Protein AF-A2HCN8-F1 (afdb_monomer_lite)

Organism: Trichomonas vaginalis (strain ATCC PRA-98 / G3) (NCBI:txid412133)

Secondary structure (DSSP, 8-state):
-PPPHHHHHHHHHHHHTT---SSEEEEE-TTS-EEEEE-SS----------------------PPP--------------S----HHHHHHHHHHHHHHHHTT--PPP-PPPP--HHHHHHHHHHHHHSPP-----------

Sequence (142 aa):
MSLSKSERESIILNDARGIQHPFYYVSQSKDGKIYVRKRKVPLANAESDSIKVHGTEGEAHIKPSVQTEPPIEPEEKKPDVLSITNQELIAKFVNFIEKQTESKNPDPPVKEVETKENVQFIENVKKQLPPRMPRRRVRIMK

Radius of gyration: 34.66 Å; chains: 1; bounding box: 72×78×77 Å

pLDDT: mean 73.88, std 19.6, range [34.47, 97.31]

Structure (mmCIF, N/CA/C/O backbone):
data_AF-A2HCN8-F1
#
_entry.id   AF-A2HCN8-F1
#
loop_
_atom_site.group_PDB
_atom_site.id
_atom_site.type_symbol
_atom_site.label_atom_id
_atom_site.label_alt_id
_atom_site.label_comp_id
_atom_site.label_asym_id
_atom_site.label_entity_id
_atom_site.label_seq_id
_atom_site.pdbx_PDB_ins_code
_atom_site.Cartn_x
_atom_site.Cartn_y
_atom_site.Cartn_z
_atom_site.occupancy
_atom_site.B_iso_or_equiv
_atom_site.auth_seq_id
_atom_site.auth_comp_id
_atom_site.auth_asym_id
_atom_site.auth_atom_id
_atom_site.pdbx_PDB_model_num
ATOM 1 N N . MET A 1 1 ? 3.393 -21.134 -12.194 1.00 67.56 1 MET A N 1
ATOM 2 C CA . MET A 1 1 ? 4.232 -20.788 -11.028 1.00 67.56 1 MET A CA 1
ATOM 3 C C . MET A 1 1 ? 3.478 -19.811 -10.149 1.00 67.56 1 MET A C 1
ATOM 5 O O . MET A 1 1 ? 3.056 -18.769 -10.640 1.00 67.56 1 MET A O 1
ATOM 9 N N . SER A 1 2 ? 3.247 -20.182 -8.895 1.00 83.56 2 SER A N 1
ATOM 10 C CA . SER A 1 2 ? 2.695 -19.307 -7.860 1.00 83.56 2 SER A CA 1
ATOM 11 C C . SER A 1 2 ? 3.838 -18.679 -7.069 1.00 83.56 2 SER A C 1
ATOM 13 O O . SER A 1 2 ? 4.799 -19.375 -6.762 1.00 83.56 2 SER A O 1
ATOM 15 N N . LEU A 1 3 ? 3.713 -17.397 -6.726 1.00 91.31 3 LEU A N 1
ATOM 16 C CA . LEU A 1 3 ? 4.643 -16.731 -5.815 1.00 91.31 3 LEU A CA 1
ATOM 17 C C . LEU A 1 3 ? 4.607 -17.396 -4.436 1.00 91.31 3 LEU A C 1
ATOM 19 O O . LEU A 1 3 ? 3.526 -17.718 -3.925 1.00 91.31 3 LEU A O 1
ATOM 23 N N . SER A 1 4 ? 5.777 -17.550 -3.831 1.00 95.94 4 SER A N 1
ATOM 24 C CA . SER A 1 4 ? 5.919 -17.877 -2.416 1.00 95.94 4 SER A CA 1
ATOM 25 C C . SER A 1 4 ? 5.422 -16.722 -1.535 1.00 95.94 4 SER A C 1
ATOM 27 O O . SER A 1 4 ? 5.206 -15.595 -1.993 1.00 95.94 4 SER A O 1
ATOM 29 N N . LYS A 1 5 ? 5.207 -17.000 -0.244 1.00 94.56 5 LYS A N 1
ATOM 30 C CA . LYS A 1 5 ? 4.762 -15.976 0.716 1.00 94.56 5 LYS A CA 1
ATOM 31 C C . LYS A 1 5 ? 5.778 -14.836 0.837 1.00 94.56 5 LYS A C 1
ATOM 33 O O . LYS A 1 5 ? 5.384 -13.680 0.743 1.00 94.56 5 LYS A O 1
ATOM 38 N N . SER A 1 6 ? 7.066 -15.164 0.942 1.00 95.81 6 SER A N 1
ATOM 39 C CA . SER A 1 6 ? 8.153 -14.188 1.062 1.00 95.81 6 SER A CA 1
ATOM 40 C C . SER A 1 6 ? 8.302 -13.314 -0.185 1.00 95.81 6 SER A C 1
ATOM 42 O O . SER A 1 6 ? 8.458 -12.104 -0.063 1.00 95.81 6 SER A O 1
ATOM 44 N N . GLU A 1 7 ? 8.191 -13.886 -1.389 1.00 95.12 7 GLU A N 1
ATOM 45 C CA . GLU A 1 7 ? 8.204 -13.100 -2.634 1.00 95.12 7 GLU A CA 1
ATOM 46 C C . GLU A 1 7 ? 6.997 -12.163 -2.726 1.00 95.12 7 GLU A C 1
ATOM 48 O O . GLU A 1 7 ? 7.104 -11.031 -3.190 1.00 95.12 7 GLU A O 1
ATOM 53 N N . ARG A 1 8 ? 5.822 -12.614 -2.279 1.00 95.94 8 ARG A N 1
ATOM 54 C CA . ARG A 1 8 ? 4.632 -11.762 -2.251 1.00 95.94 8 ARG A CA 1
ATOM 55 C C . ARG A 1 8 ? 4.813 -10.595 -1.277 1.00 95.94 8 ARG A C 1
ATOM 57 O O . ARG A 1 8 ? 4.462 -9.470 -1.622 1.00 95.94 8 ARG A O 1
ATOM 64 N N . GLU A 1 9 ? 5.339 -10.860 -0.086 1.00 96.62 9 GLU A N 1
ATOM 65 C CA . GLU A 1 9 ? 5.609 -9.841 0.933 1.00 96.62 9 GLU A CA 1
ATOM 66 C C . GLU A 1 9 ? 6.657 -8.830 0.464 1.00 96.62 9 GLU A C 1
ATOM 68 O O . GLU A 1 9 ? 6.443 -7.627 0.611 1.00 96.62 9 GLU A O 1
ATOM 73 N N . SER A 1 10 ? 7.741 -9.282 -0.173 1.00 96.81 10 SER A N 1
ATOM 7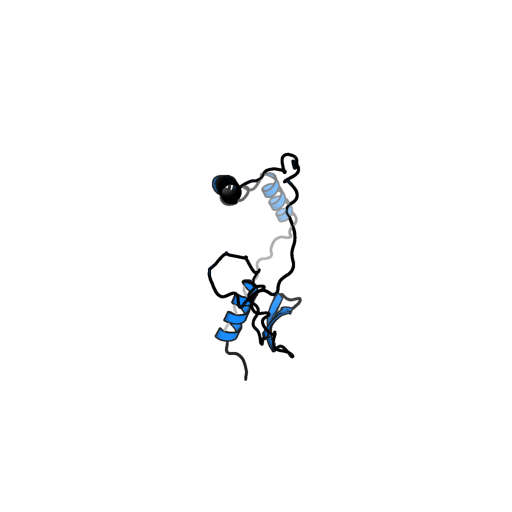4 C CA . SER A 1 10 ? 8.774 -8.381 -0.691 1.00 96.81 10 SER A CA 1
ATOM 75 C C . SER A 1 10 ? 8.238 -7.452 -1.782 1.00 96.81 10 SER A C 1
ATOM 77 O O . SER A 1 10 ? 8.537 -6.258 -1.765 1.00 96.81 10 SER A O 1
ATOM 79 N N . ILE A 1 11 ? 7.383 -7.956 -2.680 1.00 96.69 11 ILE A N 1
ATOM 80 C CA . ILE A 1 11 ? 6.712 -7.135 -3.6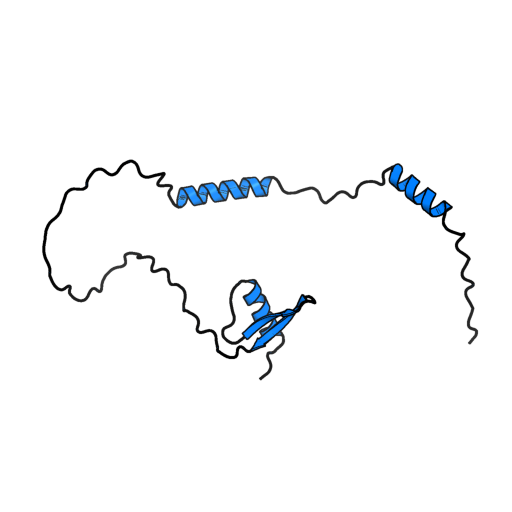99 1.00 96.69 11 ILE A CA 1
ATOM 81 C C . ILE A 1 11 ? 5.839 -6.058 -3.044 1.00 96.69 11 ILE A C 1
ATOM 83 O O . ILE A 1 11 ? 5.878 -4.909 -3.473 1.00 96.69 11 ILE A O 1
ATOM 87 N N . ILE A 1 12 ? 5.078 -6.405 -2.001 1.00 97.12 12 ILE A N 1
ATOM 88 C CA . ILE A 1 12 ? 4.213 -5.450 -1.289 1.00 97.12 12 ILE A CA 1
ATOM 89 C C . ILE A 1 12 ? 5.044 -4.376 -0.577 1.00 97.12 12 ILE A C 1
ATOM 91 O O . ILE A 1 12 ? 4.729 -3.192 -0.678 1.00 97.12 12 ILE A O 1
ATOM 95 N N . LEU A 1 13 ? 6.109 -4.775 0.123 1.00 97.31 13 LEU A N 1
ATOM 96 C CA . LEU A 1 13 ? 6.988 -3.840 0.829 1.00 97.31 13 LEU A CA 1
ATOM 97 C C . LEU A 1 13 ? 7.700 -2.883 -0.132 1.00 97.31 13 LEU A C 1
ATOM 99 O O . LEU A 1 13 ? 7.838 -1.702 0.174 1.00 97.31 13 LEU A O 1
ATOM 103 N N . ASN A 1 14 ? 8.132 -3.374 -1.292 1.00 96.31 14 ASN A N 1
ATOM 104 C CA . ASN A 1 14 ? 8.772 -2.545 -2.309 1.00 96.31 14 ASN A CA 1
ATOM 105 C C . ASN A 1 14 ? 7.783 -1.575 -2.966 1.00 96.31 14 ASN A C 1
ATOM 107 O O . ASN A 1 14 ? 8.120 -0.407 -3.134 1.00 96.31 14 ASN A O 1
ATOM 111 N N . ASP A 1 15 ? 6.552 -2.010 -3.242 1.00 95.25 15 ASP A N 1
ATOM 112 C CA . ASP A 1 15 ? 5.495 -1.143 -3.777 1.00 95.25 15 ASP A CA 1
ATOM 113 C C . ASP A 1 15 ? 5.158 0.002 -2.805 1.00 95.25 15 ASP A C 1
ATOM 115 O O . ASP A 1 15 ? 5.099 1.161 -3.211 1.00 95.25 15 ASP A O 1
ATOM 119 N N . ALA A 1 16 ? 5.083 -0.287 -1.498 1.00 94.44 16 ALA A N 1
ATOM 120 C CA . ALA A 1 16 ? 4.931 0.732 -0.453 1.00 94.44 16 ALA A CA 1
ATOM 121 C C . ALA A 1 16 ? 6.124 1.708 -0.363 1.00 94.44 16 ALA A C 1
ATOM 123 O O . ALA A 1 16 ? 5.963 2.835 0.099 1.00 94.44 16 ALA A O 1
ATOM 124 N N . ARG A 1 17 ? 7.313 1.294 -0.821 1.00 95.62 17 ARG A N 1
ATOM 125 C CA . ARG A 1 17 ? 8.510 2.145 -0.966 1.00 95.62 17 ARG A CA 1
ATOM 126 C C . ARG A 1 17 ? 8.570 2.870 -2.319 1.00 95.62 17 ARG A C 1
ATOM 128 O O . ARG A 1 17 ? 9.552 3.554 -2.586 1.00 95.62 17 ARG A O 1
ATOM 135 N N . GLY A 1 18 ? 7.564 2.707 -3.180 1.00 93.19 18 GLY A N 1
ATOM 136 C CA . GLY A 1 18 ? 7.524 3.280 -4.529 1.00 93.19 18 GLY A CA 1
ATOM 137 C C . GLY A 1 18 ? 8.336 2.509 -5.577 1.00 93.19 18 GLY A C 1
ATOM 138 O O . GLY A 1 18 ? 8.430 2.945 -6.722 1.00 93.19 18 GLY A O 1
ATOM 139 N N . ILE A 1 19 ? 8.907 1.354 -5.224 1.00 93.38 19 ILE A N 1
ATOM 140 C CA . ILE A 1 19 ? 9.695 0.511 -6.127 1.00 93.38 19 ILE A CA 1
ATOM 141 C C . ILE A 1 19 ? 8.763 -0.520 -6.767 1.00 93.38 19 ILE A C 1
ATOM 143 O O . ILE A 1 19 ? 8.381 -1.517 -6.150 1.00 93.38 19 ILE A O 1
ATOM 147 N N . GLN A 1 20 ? 8.396 -0.289 -8.028 1.00 93.62 20 GLN A N 1
ATOM 148 C CA . GLN A 1 20 ? 7.475 -1.171 -8.741 1.00 93.62 20 GLN A CA 1
ATOM 149 C C . GLN A 1 20 ? 8.157 -2.458 -9.206 1.00 93.62 20 GLN A C 1
ATOM 151 O O . GLN A 1 20 ? 9.253 -2.450 -9.762 1.00 93.62 20 GLN A O 1
ATOM 156 N N . HIS A 1 21 ? 7.467 -3.585 -9.040 1.00 94.50 21 HIS A N 1
ATOM 157 C CA . HIS A 1 21 ? 7.950 -4.859 -9.554 1.00 94.50 21 HIS A CA 1
ATOM 158 C C . HIS A 1 21 ? 7.671 -4.983 -11.069 1.00 94.50 21 HIS A C 1
ATOM 160 O O . HIS A 1 21 ? 6.533 -4.765 -11.497 1.00 94.50 21 HIS A O 1
ATOM 166 N N . PRO A 1 22 ? 8.636 -5.431 -11.897 1.00 94.69 22 PRO A N 1
ATOM 167 C CA . PRO A 1 22 ? 8.474 -5.472 -13.356 1.00 94.69 22 PRO A CA 1
ATOM 168 C C . PRO A 1 22 ? 7.354 -6.419 -13.807 1.00 94.69 22 PRO A C 1
ATOM 170 O O . PRO A 1 22 ? 6.593 -6.116 -14.721 1.00 94.69 22 PRO A O 1
ATOM 173 N N . PHE A 1 23 ? 7.195 -7.566 -13.141 1.00 94.75 23 PHE A N 1
ATOM 174 C CA . PHE A 1 23 ? 6.222 -8.596 -13.545 1.00 94.75 23 PHE A CA 1
ATOM 175 C C . PHE A 1 23 ? 4.908 -8.606 -12.756 1.00 94.75 23 PHE A C 1
ATOM 177 O O . PHE A 1 23 ? 3.963 -9.292 -13.152 1.00 94.75 23 PHE A O 1
ATOM 184 N N . TYR A 1 24 ? 4.826 -7.882 -11.641 1.00 95.81 24 TYR A N 1
ATOM 185 C CA . TYR A 1 24 ? 3.692 -7.953 -10.719 1.00 95.81 24 TYR A CA 1
ATOM 186 C C . TYR A 1 24 ? 3.255 -6.548 -10.314 1.00 95.81 24 TYR A C 1
ATOM 188 O O . TYR A 1 24 ? 4.035 -5.603 -10.367 1.00 95.81 24 TYR A O 1
ATOM 196 N N . TYR A 1 25 ? 1.989 -6.392 -9.954 1.00 95.62 25 TYR A N 1
ATOM 197 C CA . TYR A 1 25 ? 1.466 -5.153 -9.391 1.00 95.62 25 TYR A CA 1
ATOM 198 C C . TYR A 1 25 ? 0.677 -5.453 -8.125 1.00 95.62 25 TYR A C 1
ATOM 200 O O . TYR A 1 25 ? 0.080 -6.530 -7.987 1.00 95.62 25 TYR A O 1
ATOM 208 N N . VAL A 1 26 ? 0.686 -4.495 -7.205 1.00 96.75 26 VAL A N 1
ATOM 209 C CA . VAL A 1 26 ? -0.101 -4.549 -5.981 1.00 96.75 26 VAL A CA 1
ATOM 210 C C . VAL A 1 26 ? -1.428 -3.842 -6.232 1.00 96.75 26 VAL A C 1
ATOM 212 O O . VAL A 1 26 ? -1.500 -2.807 -6.887 1.00 96.75 26 VAL A O 1
ATOM 215 N N . SER A 1 27 ? -2.513 -4.446 -5.765 1.00 95.19 27 SER A N 1
ATOM 216 C CA . SER A 1 27 ? -3.861 -3.891 -5.861 1.00 95.19 27 SER A CA 1
ATOM 217 C C . SER A 1 27 ? -4.551 -4.006 -4.515 1.00 95.19 27 SER A C 1
ATOM 219 O O . SER A 1 27 ? -4.432 -5.031 -3.841 1.00 95.19 27 SER A O 1
ATOM 221 N N . GLN A 1 28 ? -5.285 -2.967 -4.138 1.00 95.88 28 GLN A N 1
ATOM 222 C CA . GLN A 1 28 ? -6.084 -2.951 -2.922 1.00 95.88 28 GLN A CA 1
ATOM 223 C C . GLN A 1 28 ? -7.561 -3.065 -3.291 1.00 95.88 28 GLN A C 1
ATOM 225 O O . GLN A 1 28 ? -8.045 -2.417 -4.219 1.00 95.88 28 GLN A O 1
ATOM 230 N N . SER A 1 29 ? -8.271 -3.947 -2.599 1.00 95.12 29 SER A N 1
ATOM 231 C CA . SER A 1 29 ? -9.730 -4.040 -2.701 1.00 95.12 29 SER A CA 1
ATOM 232 C C . SER A 1 29 ? -10.410 -2.956 -1.865 1.00 95.12 29 SER A C 1
ATOM 234 O O . SER A 1 29 ? -9.786 -2.352 -0.996 1.00 95.12 29 SER A O 1
ATOM 236 N N . LYS A 1 30 ? -11.716 -2.759 -2.084 1.00 95.50 30 LYS A N 1
ATOM 237 C CA . LYS A 1 30 ? -12.538 -1.835 -1.285 1.00 95.50 30 LYS A CA 1
ATOM 238 C C . LYS A 1 30 ? -12.533 -2.177 0.211 1.00 95.50 30 LYS A C 1
ATOM 240 O O . LYS A 1 30 ? -12.624 -1.279 1.033 1.00 95.50 30 LYS A O 1
ATOM 245 N N . ASP A 1 31 ? -12.345 -3.453 0.545 1.00 94.81 31 ASP A N 1
ATOM 246 C CA . ASP A 1 31 ? -12.277 -3.949 1.925 1.00 94.81 31 ASP A CA 1
ATOM 247 C C . ASP A 1 31 ? -10.867 -3.818 2.540 1.00 94.81 31 ASP A C 1
ATOM 249 O O . ASP A 1 31 ? -10.594 -4.381 3.598 1.00 94.81 31 ASP A O 1
ATOM 253 N N . GLY A 1 32 ? -9.923 -3.172 1.846 1.00 93.88 32 GLY A N 1
ATOM 254 C CA . GLY A 1 32 ? -8.536 -3.010 2.295 1.00 93.88 32 GLY A CA 1
ATOM 255 C C . GLY A 1 32 ? -7.645 -4.244 2.109 1.00 93.88 32 GLY A C 1
ATOM 256 O O . GLY A 1 32 ? -6.460 -4.204 2.431 1.00 93.88 32 GLY A O 1
ATOM 257 N N . LYS A 1 33 ? -8.157 -5.353 1.555 1.00 95.94 33 LYS A N 1
ATOM 258 C CA . LYS A 1 33 ? -7.321 -6.534 1.267 1.00 95.94 33 LYS A CA 1
ATOM 259 C C . LYS A 1 33 ? -6.351 -6.247 0.125 1.00 95.94 33 LYS A C 1
ATOM 261 O O . LYS A 1 33 ? -6.769 -5.752 -0.926 1.00 95.94 33 LYS A O 1
ATOM 266 N N . ILE A 1 34 ? -5.092 -6.629 0.327 1.00 96.19 34 ILE A N 1
ATOM 267 C CA . ILE A 1 34 ? -3.987 -6.435 -0.614 1.00 96.19 34 ILE A CA 1
ATOM 268 C C . ILE A 1 34 ? -3.784 -7.696 -1.459 1.00 96.19 34 ILE A C 1
ATOM 270 O O . ILE A 1 34 ? -3.683 -8.813 -0.944 1.00 96.19 34 ILE A O 1
ATOM 274 N N . TYR A 1 35 ? -3.676 -7.516 -2.772 1.00 95.62 35 TYR A N 1
ATOM 275 C CA . TYR A 1 35 ? -3.450 -8.587 -3.734 1.00 95.62 35 TYR A CA 1
ATOM 276 C C . TYR A 1 35 ? -2.276 -8.263 -4.645 1.00 95.62 35 TYR A C 1
ATOM 278 O O . TYR A 1 35 ? -2.269 -7.227 -5.307 1.00 95.62 35 TYR A O 1
ATOM 286 N N . VAL A 1 36 ? -1.346 -9.210 -4.757 1.00 96.19 36 VAL A N 1
ATOM 287 C CA . VAL A 1 36 ? -0.296 -9.193 -5.778 1.00 96.19 36 VAL A CA 1
ATOM 288 C C . VAL A 1 36 ? -0.791 -9.958 -6.995 1.00 96.19 36 VAL A C 1
ATOM 290 O O . VAL A 1 36 ? -1.182 -11.126 -6.889 1.00 96.19 36 VAL A O 1
ATOM 293 N N . ARG A 1 37 ? -0.804 -9.292 -8.147 1.00 94.56 37 ARG A N 1
ATOM 294 C CA . ARG A 1 37 ? -1.307 -9.831 -9.415 1.00 94.56 37 ARG A CA 1
ATOM 295 C C . ARG A 1 37 ? -0.223 -9.757 -10.479 1.00 94.56 37 ARG A C 1
ATOM 297 O O . ARG A 1 37 ? 0.558 -8.811 -10.517 1.00 94.56 37 ARG A O 1
ATOM 304 N N . LYS A 1 38 ? -0.166 -10.769 -11.346 1.00 95.00 38 LYS A N 1
ATOM 305 C CA . LYS A 1 38 ? 0.772 -10.793 -12.473 1.00 95.00 38 LYS A CA 1
ATOM 306 C C . LYS A 1 38 ? 0.333 -9.772 -13.522 1.00 95.00 38 LYS A C 1
ATOM 308 O O . LYS A 1 38 ? -0.852 -9.695 -13.850 1.00 95.00 38 LYS A O 1
ATOM 313 N N . ARG A 1 39 ? 1.277 -8.998 -14.048 1.00 93.25 39 ARG A N 1
ATOM 314 C CA . ARG A 1 39 ? 1.036 -8.069 -15.155 1.00 93.25 39 ARG A CA 1
ATOM 315 C C . ARG A 1 39 ? 0.887 -8.846 -16.465 1.00 93.25 39 ARG A C 1
ATOM 317 O O . ARG A 1 39 ? 1.531 -9.876 -16.656 1.00 93.25 39 ARG A O 1
ATOM 324 N N . LYS A 1 40 ? 0.037 -8.345 -17.368 1.00 94.31 40 LYS A N 1
ATOM 325 C CA . LYS A 1 40 ? -0.081 -8.889 -18.734 1.00 94.31 40 LYS A CA 1
ATOM 326 C C . LYS A 1 40 ? 1.158 -8.564 -19.568 1.00 94.31 40 LYS A C 1
ATOM 328 O O . LYS A 1 40 ? 1.640 -9.419 -20.296 1.00 94.31 40 LYS A O 1
ATOM 333 N N . VAL A 1 41 ? 1.665 -7.343 -19.415 1.00 93.06 41 VAL A N 1
ATOM 334 C CA . VAL A 1 41 ? 2.879 -6.844 -20.059 1.00 93.06 41 VAL A CA 1
ATOM 335 C C . VAL A 1 41 ? 3.863 -6.483 -18.946 1.00 93.06 41 VAL A C 1
ATOM 337 O O . VAL A 1 41 ? 3.469 -5.735 -18.042 1.00 93.06 41 VAL A O 1
ATOM 340 N N . PRO A 1 42 ? 5.089 -7.042 -18.942 1.00 92.75 42 PRO A N 1
ATOM 341 C CA . PRO A 1 42 ? 6.121 -6.617 -18.013 1.00 92.75 42 PRO A CA 1
ATOM 342 C C . PRO A 1 42 ? 6.335 -5.119 -18.141 1.00 92.75 42 PRO A C 1
ATOM 344 O O . PRO A 1 42 ? 6.315 -4.573 -19.243 1.00 92.75 42 PRO A O 1
ATOM 347 N N . LEU A 1 43 ? 6.536 -4.454 -17.017 1.00 88.38 43 LEU A N 1
ATOM 348 C CA . LEU A 1 43 ? 6.961 -3.060 -17.062 1.00 88.38 43 LEU A CA 1
ATOM 349 C C . LEU A 1 43 ? 8.402 -3.125 -17.555 1.00 88.38 43 LEU A C 1
ATOM 351 O O . LEU A 1 43 ? 9.274 -3.643 -16.857 1.00 88.38 43 LEU A O 1
ATOM 355 N N . ALA A 1 44 ? 8.628 -2.651 -18.776 1.00 78.56 44 ALA A N 1
ATOM 356 C CA . ALA A 1 44 ? 9.954 -2.223 -19.148 1.00 78.56 44 ALA A CA 1
ATOM 357 C C . ALA A 1 44 ? 10.307 -1.153 -18.122 1.00 78.56 44 ALA A C 1
ATOM 359 O O . ALA A 1 44 ? 9.600 -0.148 -18.014 1.00 78.56 44 ALA A O 1
ATOM 360 N N . ASN A 1 45 ? 11.331 -1.410 -17.312 1.00 59.53 45 ASN A N 1
ATOM 361 C CA . ASN A 1 45 ? 11.989 -0.314 -16.639 1.00 59.53 45 ASN A CA 1
ATOM 362 C C . ASN A 1 45 ? 12.306 0.657 -17.780 1.00 59.53 45 ASN A C 1
ATOM 364 O O . ASN A 1 45 ? 13.096 0.322 -18.662 1.00 59.53 45 ASN A O 1
ATOM 368 N N . ALA A 1 46 ? 11.680 1.833 -17.804 1.00 53.62 46 ALA A N 1
ATOM 369 C CA . ALA A 1 46 ? 12.489 2.975 -18.154 1.00 53.62 46 ALA A CA 1
ATOM 370 C C . ALA A 1 46 ? 13.579 2.902 -17.088 1.00 53.62 46 ALA A C 1
ATOM 372 O O . ALA A 1 46 ? 13.334 3.210 -15.919 1.00 53.62 46 ALA A O 1
ATOM 373 N N . GLU A 1 47 ? 14.703 2.267 -17.455 1.00 51.50 47 GLU A N 1
ATOM 374 C CA . GLU A 1 47 ? 15.998 2.558 -16.871 1.00 51.50 47 GLU A CA 1
ATOM 375 C C . GLU A 1 47 ? 15.908 4.022 -16.526 1.00 51.50 47 GLU A C 1
ATOM 377 O O . GLU A 1 47 ? 15.586 4.791 -17.430 1.00 51.50 47 GLU A O 1
ATOM 382 N N . SER A 1 48 ? 15.987 4.315 -15.225 1.00 49.41 48 SER A N 1
ATOM 383 C CA . SER A 1 48 ? 16.234 5.633 -14.663 1.00 49.41 48 SER A CA 1
ATOM 384 C C . SER A 1 48 ? 16.071 6.727 -15.704 1.00 49.41 48 SER A C 1
ATOM 386 O O . SER A 1 48 ? 16.918 6.798 -16.603 1.00 49.41 48 SER A O 1
ATOM 388 N N . ASP A 1 49 ? 15.067 7.599 -15.548 1.00 47.25 49 ASP A N 1
ATOM 389 C CA . ASP A 1 49 ? 15.241 8.998 -15.934 1.00 47.25 49 ASP A CA 1
ATOM 390 C C . ASP A 1 49 ? 16.575 9.424 -15.313 1.00 47.25 49 ASP A C 1
ATOM 392 O O . ASP A 1 49 ? 16.689 9.877 -14.175 1.00 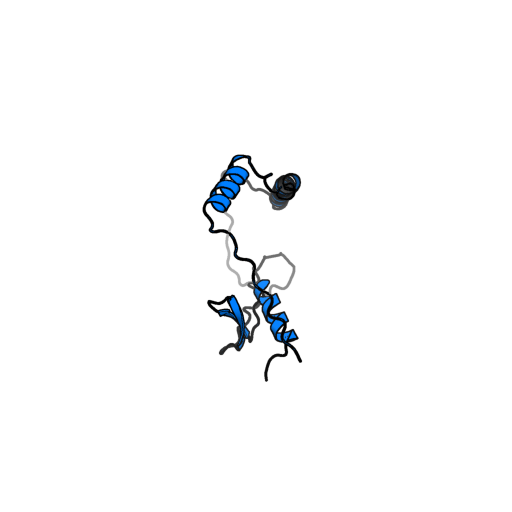47.25 49 ASP A O 1
ATOM 396 N N . SER A 1 50 ? 17.633 9.131 -16.054 1.00 50.00 50 SER A N 1
ATOM 397 C CA . SER A 1 50 ? 18.983 9.541 -15.859 1.00 50.00 50 SER A CA 1
ATOM 398 C C . SER A 1 50 ? 18.826 10.936 -16.370 1.00 50.00 50 SER A C 1
ATOM 400 O O . SER A 1 50 ? 18.968 11.232 -17.556 1.00 50.00 50 SER A O 1
ATOM 402 N N . ILE A 1 51 ? 18.375 11.790 -15.455 1.00 52.97 51 ILE A N 1
ATOM 403 C CA . ILE A 1 51 ? 18.624 13.204 -15.547 1.00 52.97 51 ILE A CA 1
ATOM 404 C C . ILE A 1 51 ? 20.098 13.244 -15.919 1.00 52.97 51 ILE A C 1
ATOM 406 O O . ILE A 1 51 ? 20.954 12.873 -15.113 1.00 52.97 51 ILE A O 1
ATOM 410 N N . LYS A 1 52 ? 20.378 13.555 -17.188 1.00 46.94 52 LYS A N 1
ATOM 411 C CA . LYS A 1 52 ? 21.723 13.846 -17.650 1.00 46.94 52 LYS A CA 1
ATOM 412 C C . LYS A 1 52 ? 22.107 15.109 -16.902 1.00 46.94 52 LYS A C 1
ATOM 414 O O . LYS A 1 52 ? 21.944 16.217 -17.398 1.00 46.94 52 LYS A O 1
ATOM 419 N N . VAL A 1 53 ? 22.567 14.940 -15.671 1.00 46.16 53 V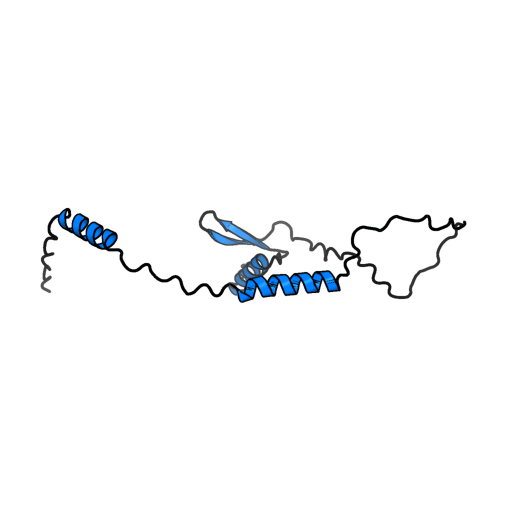AL A N 1
ATOM 420 C CA . VAL A 1 53 ? 23.412 15.916 -15.020 1.00 46.16 53 VAL A CA 1
ATOM 421 C C . VAL A 1 53 ? 24.657 15.898 -15.887 1.00 46.16 53 VAL A C 1
ATOM 423 O O . VAL A 1 53 ? 25.397 14.916 -15.897 1.00 46.16 53 VAL A O 1
ATOM 426 N N . HIS A 1 54 ? 24.829 16.931 -16.708 1.00 39.38 54 HIS A N 1
ATOM 427 C CA . HIS A 1 54 ? 26.109 17.221 -17.336 1.00 39.38 54 HIS A CA 1
ATOM 428 C C . HIS A 1 54 ? 27.105 17.559 -16.221 1.00 39.38 54 HIS A C 1
ATOM 430 O O . HIS A 1 54 ? 27.390 18.718 -15.942 1.00 39.38 54 HIS A O 1
ATOM 436 N N . GLY A 1 55 ? 27.592 16.519 -15.546 1.00 39.66 55 GLY A N 1
ATOM 437 C CA . GLY A 1 55 ? 28.891 16.527 -14.913 1.00 39.66 55 GLY A CA 1
ATOM 438 C C . GLY A 1 55 ? 29.906 16.498 -16.041 1.00 39.66 55 GLY A C 1
ATOM 439 O O . GLY A 1 55 ? 29.950 15.561 -16.834 1.00 39.66 55 GLY A O 1
ATOM 440 N N . THR A 1 56 ? 30.646 17.586 -16.165 1.00 45.31 56 THR A N 1
ATOM 441 C CA . THR A 1 56 ? 31.854 17.677 -16.971 1.00 45.31 56 THR A CA 1
ATOM 442 C C . THR A 1 56 ? 32.832 16.593 -16.523 1.00 45.31 56 THR A C 1
ATOM 444 O O . THR A 1 56 ? 33.483 16.751 -15.494 1.00 45.31 56 THR A O 1
ATOM 447 N N . GLU A 1 57 ? 32.949 15.516 -17.291 1.00 39.62 57 GLU A N 1
ATOM 448 C CA . GLU A 1 57 ? 34.098 14.617 -17.229 1.00 39.62 57 GLU A CA 1
ATOM 449 C C . GLU A 1 57 ? 34.692 14.442 -18.621 1.00 39.62 57 GLU A C 1
ATOM 451 O O . GLU A 1 57 ? 34.018 14.564 -19.646 1.00 39.62 57 GLU A O 1
ATOM 456 N N . GLY A 1 58 ? 36.010 14.279 -18.605 1.00 39.91 58 GLY A N 1
ATOM 457 C CA . GLY A 1 58 ? 36.894 14.364 -19.744 1.00 39.91 58 GLY A CA 1
ATOM 458 C C . GLY A 1 58 ? 36.600 13.363 -20.854 1.00 39.91 58 GLY A C 1
ATOM 459 O O . GLY A 1 58 ? 36.082 12.273 -20.648 1.00 39.91 58 GLY A O 1
ATOM 460 N N . GLU A 1 59 ? 37.037 13.797 -22.033 1.00 44.00 59 GLU A N 1
ATOM 461 C CA . GLU A 1 59 ? 37.627 12.981 -23.090 1.00 44.00 59 GLU A CA 1
ATOM 462 C C . GLU A 1 59 ? 36.838 11.768 -23.591 1.00 44.00 59 GLU A C 1
ATOM 464 O O . GLU A 1 59 ? 37.050 10.636 -23.177 1.00 44.00 59 GLU A O 1
ATOM 469 N N . ALA A 1 60 ? 36.054 12.000 -24.644 1.00 43.19 60 ALA A N 1
ATOM 470 C CA . ALA A 1 60 ? 36.250 11.312 -25.925 1.00 43.19 60 ALA A CA 1
ATOM 471 C C . ALA A 1 60 ? 35.309 11.910 -26.984 1.00 43.19 60 ALA A C 1
ATOM 473 O O . ALA A 1 60 ? 34.363 11.271 -27.440 1.00 43.19 60 ALA A O 1
ATOM 474 N N . HIS A 1 61 ? 35.561 13.157 -27.395 1.00 37.78 61 HIS A N 1
ATOM 475 C CA . HIS A 1 61 ? 34.876 13.726 -28.555 1.00 37.78 61 HIS A CA 1
ATOM 476 C C . HIS A 1 61 ? 35.666 13.436 -29.828 1.00 37.78 61 HIS A C 1
ATOM 478 O O . HIS A 1 61 ? 36.671 14.064 -30.156 1.00 37.78 61 HIS A O 1
ATOM 484 N N . ILE A 1 62 ? 35.149 12.443 -30.544 1.00 44.31 62 ILE A N 1
ATOM 485 C CA . ILE A 1 62 ? 35.328 12.243 -31.976 1.00 44.31 62 ILE A CA 1
ATOM 486 C C . ILE A 1 62 ? 35.051 13.586 -32.687 1.00 44.31 62 ILE A C 1
ATOM 488 O O . ILE A 1 62 ? 34.064 14.258 -32.403 1.00 44.31 62 ILE A O 1
ATOM 492 N N . LYS A 1 63 ? 35.991 13.966 -33.560 1.00 39.31 63 LYS A N 1
ATOM 493 C CA . LYS A 1 63 ? 36.151 15.227 -34.315 1.00 39.31 63 LYS A CA 1
ATOM 494 C C . LYS A 1 63 ? 34.862 16.031 -34.617 1.00 39.31 63 LYS A C 1
ATOM 496 O O . LYS A 1 63 ? 33.931 15.464 -35.188 1.00 39.31 63 LYS A O 1
ATOM 501 N N . PRO A 1 64 ? 34.852 17.364 -34.394 1.00 40.31 64 PRO A N 1
ATOM 502 C CA . PRO A 1 64 ? 33.763 18.242 -34.811 1.00 40.31 64 PRO A CA 1
ATOM 503 C C . PRO A 1 64 ? 33.944 18.741 -36.256 1.00 40.31 64 PRO A C 1
ATOM 505 O O . PRO A 1 64 ? 35.032 19.140 -36.672 1.00 40.31 64 PRO A O 1
ATOM 508 N N . SER A 1 65 ? 32.846 18.726 -37.012 1.00 37.53 65 SER A N 1
ATOM 509 C CA . SER A 1 65 ? 32.711 19.407 -38.299 1.00 37.53 65 SER A CA 1
ATOM 510 C C . SER A 1 65 ? 32.512 20.908 -38.075 1.00 37.53 65 SER A C 1
ATOM 512 O O . SER A 1 65 ? 31.744 21.327 -37.216 1.00 37.53 65 SER A O 1
ATOM 514 N N . VAL A 1 66 ? 33.233 21.685 -38.874 1.00 40.31 66 VAL A N 1
ATOM 515 C CA . VAL A 1 66 ? 33.388 23.144 -38.884 1.00 40.31 66 VAL A CA 1
ATOM 516 C C . VAL A 1 66 ? 32.078 23.891 -39.171 1.00 40.31 66 VAL A C 1
ATOM 518 O O . VAL A 1 66 ? 31.373 23.508 -40.104 1.00 40.31 66 VAL A O 1
ATOM 521 N N . GLN A 1 67 ? 31.830 24.998 -38.449 1.00 34.47 67 GLN A N 1
ATOM 522 C CA . GLN A 1 67 ? 31.343 26.279 -39.004 1.00 34.47 67 GLN A CA 1
ATOM 523 C C . GLN A 1 67 ? 31.468 27.456 -37.992 1.00 34.47 67 GLN A C 1
ATOM 525 O O . GLN A 1 67 ? 30.843 27.469 -36.938 1.00 34.47 67 GLN A O 1
ATOM 530 N N . THR A 1 68 ? 32.363 28.381 -38.364 1.00 37.69 68 THR A N 1
ATOM 531 C CA . THR A 1 68 ? 32.592 29.833 -38.103 1.00 37.69 68 THR A CA 1
ATOM 532 C C . THR A 1 68 ? 31.305 30.639 -37.766 1.00 37.69 68 THR A C 1
ATOM 534 O O . THR A 1 68 ? 30.265 30.279 -38.297 1.00 37.69 68 THR A O 1
ATOM 537 N N . GLU A 1 69 ? 31.203 31.725 -36.966 1.00 42.50 69 GLU A N 1
ATOM 538 C CA . GLU A 1 69 ? 32.044 32.900 -36.592 1.00 42.50 69 GLU A CA 1
ATOM 539 C C . GLU A 1 69 ? 31.273 33.766 -35.505 1.00 42.50 69 GLU A C 1
ATOM 541 O O . GLU A 1 69 ? 30.197 33.328 -35.097 1.00 42.50 69 GLU A O 1
ATOM 546 N N . PRO A 1 70 ? 31.667 35.010 -35.108 1.00 47.84 70 PRO A N 1
ATOM 547 C CA . PRO A 1 70 ? 32.467 35.481 -33.947 1.00 47.84 70 PRO A CA 1
ATOM 548 C C . PRO A 1 70 ? 31.653 36.086 -32.737 1.00 47.84 70 PRO A C 1
ATOM 550 O O . PRO A 1 70 ? 30.424 36.080 -32.767 1.00 47.84 70 PRO A O 1
ATOM 553 N N . PRO A 1 71 ? 32.290 36.587 -31.637 1.00 47.69 71 PRO A N 1
ATOM 554 C CA . PRO A 1 71 ? 31.651 36.809 -30.330 1.00 47.69 71 PRO A CA 1
ATOM 555 C C . PRO A 1 71 ? 31.069 38.223 -30.150 1.00 47.69 71 PRO A C 1
ATOM 557 O O . PRO A 1 71 ? 31.740 39.217 -30.417 1.00 47.69 71 PRO A O 1
ATOM 560 N N . ILE A 1 72 ? 29.840 38.304 -29.631 1.00 45.09 72 ILE A N 1
ATOM 561 C CA . ILE A 1 72 ? 29.187 39.554 -29.217 1.00 45.09 72 ILE A CA 1
ATOM 562 C C . ILE A 1 72 ? 29.191 39.618 -27.684 1.00 45.09 72 ILE A C 1
ATOM 564 O O . ILE A 1 72 ? 28.880 38.641 -27.005 1.00 45.09 72 ILE A O 1
ATOM 568 N N . GLU A 1 73 ? 29.623 40.774 -27.193 1.00 48.91 73 GLU A N 1
ATOM 569 C CA . GLU A 1 73 ? 29.802 41.232 -25.812 1.00 48.91 73 GLU A CA 1
ATOM 570 C C . GLU A 1 73 ? 28.728 40.737 -24.817 1.00 48.91 73 GLU A C 1
ATOM 572 O O . GLU A 1 73 ? 27.547 40.671 -25.167 1.00 48.91 73 GLU A O 1
ATOM 577 N N . PRO A 1 74 ? 29.079 40.430 -23.550 1.00 49.00 74 PRO A N 1
ATOM 578 C CA . PRO A 1 74 ? 28.074 40.147 -22.537 1.00 49.00 74 PRO A CA 1
ATOM 579 C C . PRO A 1 74 ? 27.391 41.449 -22.100 1.00 49.00 74 PRO A C 1
ATOM 581 O O . PRO A 1 74 ? 27.892 42.206 -21.272 1.00 49.00 74 PRO A O 1
ATOM 584 N N . GLU A 1 75 ? 26.218 41.669 -22.680 1.00 46.69 75 GLU A N 1
ATOM 585 C CA . GLU A 1 75 ? 25.197 42.618 -22.255 1.00 46.69 75 GLU A CA 1
ATOM 586 C C . GLU A 1 75 ? 24.856 42.423 -20.762 1.00 46.69 75 GLU A C 1
ATOM 588 O O . GLU A 1 75 ? 24.582 41.308 -20.301 1.00 46.69 75 GLU A O 1
ATOM 593 N N . GLU A 1 76 ? 24.875 43.522 -20.004 1.00 55.38 76 GLU A N 1
ATOM 594 C CA . GLU A 1 76 ? 24.476 43.596 -18.599 1.00 55.38 76 GLU A CA 1
ATOM 595 C C . GLU A 1 76 ? 23.076 42.997 -18.380 1.00 55.38 76 GLU A C 1
ATOM 597 O O . GLU A 1 76 ? 22.049 43.590 -18.722 1.00 55.38 76 GLU A O 1
ATOM 602 N N . LYS A 1 77 ? 23.007 41.831 -17.728 1.00 50.31 77 LYS A N 1
ATOM 603 C CA . LYS A 1 77 ? 21.758 41.311 -17.165 1.00 50.31 77 LYS A CA 1
ATOM 604 C C . LYS A 1 77 ? 21.690 41.623 -15.673 1.00 50.31 77 LYS A C 1
ATOM 606 O O . LYS A 1 77 ? 22.474 41.124 -14.876 1.00 50.31 77 LYS A O 1
ATOM 611 N N . LYS A 1 78 ? 20.723 42.495 -15.374 1.00 52.19 78 LYS A N 1
ATOM 612 C CA . LYS A 1 78 ? 19.982 42.766 -14.126 1.00 52.19 78 LYS A CA 1
ATOM 613 C C . LYS A 1 78 ? 20.216 41.744 -12.994 1.00 52.19 78 LYS A C 1
ATOM 615 O O . LYS A 1 78 ? 20.266 40.555 -13.289 1.00 52.19 78 LYS A O 1
ATOM 620 N N . PRO A 1 79 ? 20.259 42.172 -11.712 1.00 46.84 79 PRO A N 1
ATOM 621 C CA . PRO A 1 79 ? 20.537 41.281 -10.587 1.00 46.84 79 PRO A CA 1
ATOM 622 C C . PRO A 1 79 ? 19.478 40.180 -10.526 1.00 46.84 79 PRO A C 1
ATOM 624 O O . PRO A 1 79 ? 18.317 40.431 -10.198 1.00 46.84 79 PRO A O 1
ATOM 627 N N . ASP A 1 80 ? 19.893 38.980 -10.917 1.00 53.91 80 ASP A N 1
ATOM 628 C CA . ASP A 1 80 ? 19.024 37.822 -11.000 1.00 53.91 80 ASP A CA 1
ATOM 629 C C . ASP A 1 80 ? 18.625 37.387 -9.591 1.00 53.91 80 ASP A C 1
ATOM 631 O O . ASP A 1 80 ? 19.393 37.465 -8.625 1.00 53.91 80 ASP A O 1
ATOM 635 N N . VAL A 1 81 ? 17.365 37.007 -9.478 1.00 57.34 81 VAL A N 1
ATOM 636 C CA . VAL A 1 81 ? 16.655 36.740 -8.237 1.00 57.34 81 VAL A CA 1
ATOM 637 C C . VAL A 1 81 ? 17.402 35.671 -7.443 1.00 57.34 81 VAL A C 1
ATOM 639 O O . VAL A 1 81 ? 17.361 34.501 -7.793 1.00 57.34 81 VAL A O 1
ATOM 642 N N . LEU A 1 82 ? 18.051 36.093 -6.352 1.00 63.59 82 LEU A N 1
ATOM 643 C CA . LEU A 1 82 ? 18.510 35.249 -5.247 1.00 63.59 82 LEU A CA 1
ATOM 644 C C . LEU A 1 82 ? 19.158 33.938 -5.720 1.00 63.59 82 LEU A C 1
ATOM 646 O O . LEU A 1 82 ? 18.550 32.870 -5.624 1.00 63.59 82 LEU A O 1
ATOM 650 N N . SER A 1 83 ? 20.412 34.011 -6.167 1.00 64.69 83 SER A N 1
ATOM 651 C CA . SER A 1 83 ? 21.280 32.845 -6.360 1.00 64.69 83 SER A CA 1
ATOM 652 C C . SER A 1 83 ? 21.584 32.181 -5.009 1.00 64.69 83 SER A C 1
ATOM 654 O O . SER A 1 83 ? 22.696 32.264 -4.488 1.00 64.69 83 SER A O 1
ATOM 656 N N . ILE A 1 84 ? 20.573 31.577 -4.391 1.00 73.56 84 ILE A N 1
ATOM 657 C CA . ILE A 1 84 ? 20.735 30.811 -3.168 1.00 73.56 84 ILE A CA 1
ATOM 658 C C . ILE A 1 84 ? 21.474 29.530 -3.522 1.00 73.56 84 ILE A C 1
ATOM 660 O O . ILE A 1 84 ? 21.063 28.761 -4.393 1.00 73.56 84 ILE A O 1
ATOM 664 N N . THR A 1 85 ? 22.610 29.320 -2.876 1.00 86.31 85 THR A N 1
ATOM 665 C CA . THR A 1 85 ? 23.412 28.127 -3.122 1.00 86.31 85 THR A CA 1
ATOM 666 C C . THR A 1 85 ? 22.696 26.890 -2.570 1.00 86.31 85 THR A C 1
ATOM 668 O O . THR A 1 85 ? 21.931 26.965 -1.605 1.00 86.31 85 THR A O 1
ATOM 671 N N . ASN A 1 86 ? 22.965 25.710 -3.141 1.00 82.19 86 ASN A N 1
ATOM 672 C CA . ASN A 1 86 ? 22.420 24.449 -2.618 1.00 82.19 86 ASN A CA 1
ATOM 673 C C . ASN A 1 86 ? 22.760 24.253 -1.129 1.00 82.19 86 ASN A C 1
ATOM 675 O O . ASN A 1 86 ? 21.960 23.700 -0.382 1.00 82.19 86 ASN A O 1
ATOM 679 N N . GLN A 1 87 ? 23.917 24.751 -0.684 1.00 88.50 87 GLN A N 1
ATOM 680 C CA . GLN A 1 87 ? 24.335 24.708 0.717 1.00 88.50 87 GLN A CA 1
ATOM 681 C C . GLN A 1 87 ? 23.426 25.559 1.615 1.00 88.50 87 GLN A C 1
ATOM 683 O O . GLN A 1 87 ? 23.016 25.104 2.680 1.00 88.50 87 GLN A O 1
ATOM 688 N N . GLU A 1 88 ? 23.041 26.756 1.170 1.00 86.38 88 GLU A N 1
ATOM 689 C CA . GLU A 1 88 ? 22.104 27.619 1.897 1.00 86.38 88 GLU A CA 1
ATOM 690 C C . GLU A 1 88 ? 20.682 27.048 1.933 1.00 86.38 88 GLU A C 1
ATOM 692 O O . GLU A 1 88 ? 19.991 27.176 2.947 1.00 86.38 88 GLU A O 1
ATOM 697 N N . LEU A 1 89 ? 20.242 26.381 0.860 1.00 90.62 89 LEU A N 1
ATOM 698 C CA . LEU A 1 89 ? 18.974 25.647 0.864 1.00 90.62 89 LEU A CA 1
ATOM 699 C C . LEU A 1 89 ? 19.003 24.511 1.890 1.00 90.62 89 LEU A C 1
ATOM 701 O O . LEU A 1 89 ? 18.099 24.424 2.721 1.00 90.62 89 LEU A O 1
ATOM 705 N N . ILE A 1 90 ? 20.057 23.689 1.880 1.00 92.06 90 ILE A N 1
ATOM 706 C CA . ILE A 1 90 ? 20.239 22.596 2.846 1.00 92.06 90 ILE A CA 1
ATOM 707 C C . ILE A 1 90 ? 20.241 23.145 4.278 1.00 92.06 90 ILE A C 1
ATOM 709 O O . ILE A 1 90 ? 19.522 22.622 5.128 1.00 92.06 90 ILE A O 1
ATOM 713 N N . ALA A 1 91 ? 20.960 24.240 4.538 1.00 89.56 91 ALA A N 1
ATOM 714 C CA . ALA A 1 91 ? 20.997 24.873 5.855 1.00 89.56 91 ALA A CA 1
ATOM 715 C C . ALA A 1 91 ? 19.608 25.343 6.318 1.00 89.56 91 ALA A C 1
ATOM 717 O O . ALA A 1 91 ? 19.233 25.114 7.467 1.00 89.56 91 ALA A O 1
ATOM 718 N N . LYS A 1 92 ? 18.803 25.943 5.43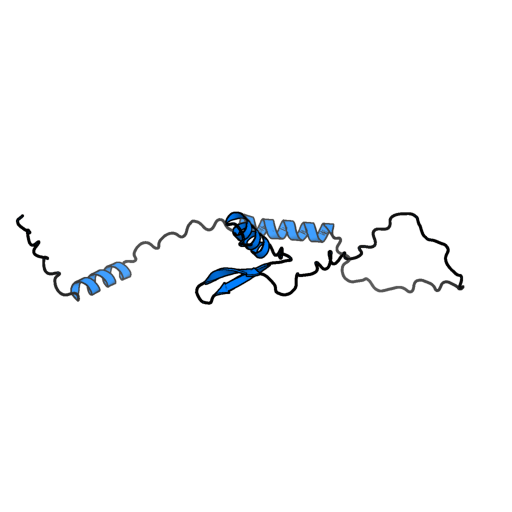1 1.00 91.62 92 LYS A N 1
ATOM 719 C CA . LYS A 1 92 ? 17.417 26.334 5.746 1.00 91.62 92 LYS A CA 1
ATOM 720 C C . LYS A 1 92 ? 16.526 25.128 6.044 1.00 91.62 92 LYS A C 1
ATOM 722 O O . LYS A 1 92 ? 15.700 25.210 6.952 1.00 91.62 92 LYS A O 1
ATOM 727 N N . PHE A 1 93 ? 16.697 24.023 5.318 1.00 91.88 93 PHE A N 1
ATOM 728 C CA . PHE A 1 93 ? 15.956 22.784 5.565 1.00 91.88 93 PHE A CA 1
ATOM 729 C C . PHE A 1 93 ? 16.307 22.151 6.912 1.00 91.88 93 PHE A C 1
ATOM 731 O O . PHE A 1 93 ? 15.395 21.778 7.647 1.00 91.88 93 PHE A O 1
ATOM 738 N N . VAL A 1 94 ? 17.592 22.079 7.267 1.00 90.81 94 VAL A N 1
ATOM 739 C CA . VAL A 1 94 ? 18.036 21.566 8.576 1.00 90.81 94 VAL A CA 1
ATOM 740 C C . VAL A 1 94 ? 17.421 22.395 9.706 1.00 90.81 94 VAL A C 1
ATOM 742 O O . VAL A 1 94 ? 16.745 21.849 10.572 1.00 90.81 94 VAL A O 1
ATOM 745 N N . ASN A 1 95 ? 17.522 23.722 9.612 1.00 88.44 95 ASN A N 1
ATOM 746 C CA . ASN A 1 95 ? 16.976 24.654 10.602 1.00 88.44 95 ASN A CA 1
ATOM 747 C C . ASN A 1 95 ? 15.435 24.574 10.708 1.00 88.44 95 ASN A C 1
ATOM 749 O O . ASN A 1 95 ? 14.845 24.777 11.769 1.00 88.44 95 ASN A O 1
ATOM 753 N N . PHE A 1 96 ? 14.752 24.282 9.595 1.00 89.75 96 PHE A N 1
ATOM 754 C CA . PHE A 1 96 ? 13.308 24.050 9.584 1.00 89.75 96 PHE A CA 1
ATOM 755 C C . PHE A 1 96 ? 12.935 22.747 10.299 1.00 89.75 96 PHE A C 1
ATOM 757 O O . PHE A 1 96 ? 11.995 22.747 11.093 1.00 89.75 96 PHE A O 1
ATOM 764 N N . ILE A 1 97 ? 13.666 21.656 10.044 1.00 86.62 97 ILE A N 1
ATOM 765 C CA . ILE A 1 97 ? 13.438 20.367 10.707 1.00 86.62 97 ILE A CA 1
ATOM 766 C C . ILE A 1 97 ? 13.677 20.500 12.210 1.00 86.62 97 ILE A C 1
ATOM 768 O O . ILE A 1 97 ? 12.797 20.116 12.974 1.00 86.62 97 ILE A O 1
ATOM 772 N N . GLU A 1 98 ? 14.791 21.104 12.628 1.00 81.19 98 GLU A N 1
ATOM 773 C CA . GLU A 1 98 ? 15.142 21.288 14.045 1.00 81.19 98 GLU A CA 1
ATOM 774 C C . GLU A 1 98 ? 14.024 22.002 14.820 1.00 81.19 98 GLU A C 1
ATOM 776 O O . GLU A 1 98 ? 13.537 21.484 15.827 1.00 81.19 98 GLU A O 1
ATOM 781 N N . LYS A 1 99 ? 13.487 23.103 14.276 1.00 79.62 99 LYS A N 1
ATOM 782 C CA . LYS A 1 99 ? 12.342 23.826 14.867 1.00 79.62 99 LYS A CA 1
ATOM 783 C C . LYS A 1 99 ? 11.060 22.989 14.966 1.00 79.62 99 LYS A C 1
ATOM 785 O O . LYS A 1 99 ? 10.246 23.207 15.868 1.00 79.62 99 LYS A O 1
ATOM 790 N N . GLN A 1 100 ? 10.842 22.054 14.039 1.00 71.75 100 GLN A N 1
ATOM 791 C CA . GLN A 1 100 ? 9.692 21.141 14.078 1.00 71.75 100 GLN A CA 1
ATOM 792 C C . GLN A 1 100 ? 9.904 19.975 15.051 1.00 71.75 100 GLN A C 1
ATOM 794 O O . GLN A 1 100 ? 8.935 19.507 15.652 1.00 71.75 100 GLN A O 1
ATOM 799 N N . THR A 1 101 ? 11.141 19.503 15.213 1.00 65.06 101 THR A N 1
ATOM 800 C CA . THR A 1 101 ? 11.469 18.361 16.077 1.00 65.06 101 THR A CA 1
ATOM 801 C C . THR A 1 101 ? 11.664 18.749 17.538 1.00 65.06 101 THR A C 1
ATOM 803 O O . THR A 1 101 ? 11.358 17.944 18.411 1.00 65.06 101 THR A O 1
ATOM 806 N N . GLU A 1 102 ? 12.097 19.978 17.830 1.00 61.50 102 GLU A N 1
ATOM 807 C CA . GLU A 1 102 ? 12.257 20.461 19.210 1.00 61.50 102 GLU A CA 1
ATOM 808 C C . GLU A 1 102 ? 10.918 20.718 19.926 1.00 61.50 102 GLU A C 1
ATOM 810 O O . GLU A 1 102 ? 10.874 20.724 21.153 1.00 61.50 102 GLU A O 1
ATOM 815 N N . SER A 1 103 ? 9.806 20.890 19.197 1.00 60.47 103 SER A N 1
ATOM 816 C CA . SER A 1 103 ? 8.513 21.306 19.777 1.00 60.47 103 SER A CA 1
ATOM 817 C C . SER A 1 103 ? 7.399 20.252 19.756 1.00 60.47 103 SER A C 1
ATOM 819 O O . SER A 1 103 ? 6.252 20.561 20.081 1.00 60.47 103 SER A O 1
ATOM 821 N N . LYS A 1 104 ? 7.697 18.992 19.419 1.00 60.59 104 LYS A N 1
ATOM 822 C CA . LYS A 1 104 ? 6.694 17.913 19.415 1.00 60.59 104 LYS A CA 1
ATOM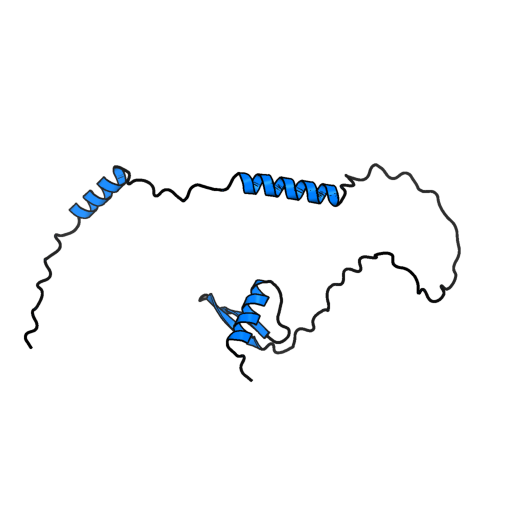 823 C C . LYS A 1 104 ? 7.172 16.667 20.143 1.00 60.59 104 LYS A C 1
ATOM 825 O O . LYS A 1 104 ? 7.247 15.586 19.569 1.00 60.59 104 LYS A O 1
ATOM 830 N N . ASN A 1 105 ? 7.366 16.804 21.446 1.00 58.97 105 ASN A N 1
ATOM 831 C CA . ASN A 1 105 ? 6.946 15.732 22.337 1.00 58.97 105 ASN A CA 1
ATOM 832 C C . ASN A 1 105 ? 5.642 16.198 22.996 1.00 58.97 105 ASN A C 1
ATOM 834 O O . ASN A 1 105 ? 5.692 16.735 24.101 1.00 58.97 105 ASN A O 1
ATOM 838 N N . PRO A 1 106 ? 4.486 16.149 22.294 1.00 66.00 106 PRO A N 1
ATOM 839 C CA . PRO A 1 106 ? 3.231 16.371 22.988 1.00 66.00 106 PRO A CA 1
ATOM 840 C C . PRO A 1 106 ? 3.162 15.302 24.073 1.00 66.00 106 PRO A C 1
ATOM 842 O O . PRO A 1 106 ? 3.320 14.116 23.769 1.00 66.00 106 PRO A O 1
ATOM 845 N N . ASP A 1 107 ? 2.988 15.724 25.325 1.00 64.69 107 ASP A N 1
ATOM 846 C CA . ASP A 1 107 ? 2.761 14.789 26.418 1.00 64.69 107 ASP A CA 1
ATOM 847 C C . ASP A 1 107 ? 1.707 13.762 25.981 1.00 64.69 107 ASP A C 1
ATOM 849 O O . ASP A 1 107 ? 0.764 14.117 25.253 1.00 64.69 107 ASP A O 1
ATOM 853 N N . PRO A 1 108 ? 1.872 12.480 26.362 1.00 69.38 108 PRO A N 1
ATOM 854 C CA . PRO A 1 108 ? 0.922 11.445 25.988 1.00 69.38 108 PRO A CA 1
ATOM 855 C C . PRO A 1 108 ? -0.489 11.941 26.312 1.00 69.38 108 PRO A C 1
ATOM 857 O O . PRO A 1 108 ? -0.673 12.522 27.384 1.00 69.38 108 PRO A O 1
ATOM 860 N N . PRO A 1 109 ? -1.469 11.750 25.407 1.00 65.44 109 PRO A N 1
ATOM 861 C CA . PRO A 1 109 ? -2.795 12.330 25.559 1.00 65.44 109 PRO A CA 1
ATOM 862 C C . PRO A 1 109 ? -3.346 11.964 26.936 1.00 65.44 109 PRO A C 1
ATOM 864 O O . PRO A 1 109 ? -3.655 10.801 27.215 1.00 65.44 109 PRO A O 1
ATOM 867 N N . VAL A 1 110 ? -3.401 12.961 27.820 1.00 63.91 110 VAL A N 1
ATOM 868 C CA . VAL A 1 110 ? -3.905 12.793 29.176 1.00 63.91 110 VAL A CA 1
ATOM 869 C C . VAL A 1 110 ? -5.389 12.515 29.025 1.00 63.91 110 VAL A C 1
ATOM 871 O O . VAL A 1 110 ? -6.122 13.330 28.471 1.00 63.91 110 VAL A O 1
ATOM 874 N N . LYS A 1 111 ? -5.835 11.337 29.472 1.00 63.31 111 LYS A N 1
ATOM 875 C CA . LYS A 1 111 ? -7.268 11.047 29.550 1.00 63.31 111 LYS A CA 1
ATOM 876 C C . LYS A 1 111 ? -7.904 12.140 30.396 1.00 63.31 111 LYS A C 1
ATOM 878 O O . LYS A 1 111 ? -7.531 12.297 31.557 1.00 63.31 111 LYS A O 1
ATOM 883 N N . GLU A 1 112 ? -8.826 12.887 29.800 1.00 65.06 112 GLU A N 1
ATOM 884 C CA . GLU A 1 112 ? -9.602 13.901 30.500 1.00 65.06 112 GLU A CA 1
ATOM 885 C C . GLU A 1 112 ? -10.219 13.254 31.743 1.00 65.06 112 GLU A C 1
ATOM 887 O O . GLU A 1 112 ? -10.933 12.251 31.657 1.00 65.06 112 GLU A O 1
ATOM 892 N N . VAL A 1 113 ? -9.851 13.772 32.916 1.00 65.69 113 VAL A N 1
ATOM 893 C CA . VAL A 1 113 ? -10.404 13.321 34.193 1.00 65.69 113 VAL A CA 1
ATOM 894 C C . VAL A 1 113 ? -11.912 13.526 34.122 1.00 65.69 113 VAL A C 1
ATOM 896 O O . VAL A 1 113 ? -12.361 14.589 33.697 1.00 65.69 113 VAL A O 1
ATOM 899 N N . GLU A 1 114 ? -12.685 12.506 34.503 1.00 64.56 114 GLU A N 1
ATOM 900 C CA . GLU A 1 114 ? -14.147 12.537 34.439 1.00 64.56 114 GLU A CA 1
ATOM 901 C C . GLU A 1 114 ? -14.680 13.840 35.051 1.00 64.56 114 GLU A C 1
ATOM 903 O O . GLU A 1 114 ? -14.539 14.102 36.249 1.00 64.56 114 GLU A O 1
ATOM 908 N N . THR A 1 115 ? -15.266 14.694 34.211 1.00 74.00 115 THR A N 1
ATOM 909 C CA . THR A 1 115 ? -15.882 15.939 34.661 1.00 74.00 115 THR A CA 1
ATOM 910 C C . THR A 1 115 ? -17.115 15.611 35.504 1.00 74.00 115 THR A C 1
ATOM 912 O O . THR A 1 115 ? -17.766 14.578 35.322 1.00 74.00 115 THR A O 1
ATOM 915 N N . LYS A 1 116 ? -17.479 16.499 36.438 1.00 74.31 116 LYS A N 1
ATOM 916 C CA . LYS A 1 116 ? -18.677 16.319 37.284 1.00 74.31 116 LYS A CA 1
ATOM 917 C C . LYS A 1 116 ? -19.950 16.110 36.450 1.00 74.31 116 LYS A C 1
ATOM 919 O O . LYS A 1 116 ? -20.846 15.388 36.876 1.00 74.31 116 LYS A O 1
ATOM 924 N N . GLU A 1 117 ? -19.998 16.693 35.255 1.00 76.25 117 GLU A N 1
ATOM 925 C CA . GLU A 1 117 ? -21.084 16.529 34.286 1.00 76.25 117 GLU A CA 1
ATOM 926 C C . GLU A 1 117 ? -21.152 15.105 33.720 1.00 76.25 117 GLU A C 1
ATOM 928 O O . GLU A 1 117 ? -22.233 14.519 33.678 1.00 76.25 117 GLU A O 1
ATOM 933 N N . ASN A 1 118 ? -20.010 14.501 33.373 1.00 80.56 118 ASN A N 1
ATOM 934 C CA . ASN A 1 118 ? -19.959 13.120 32.885 1.00 80.56 118 ASN A CA 1
ATOM 935 C C . ASN A 1 118 ? -20.431 12.129 33.955 1.00 80.56 118 ASN A C 1
ATOM 937 O O . ASN A 1 118 ? -21.195 11.209 33.656 1.00 80.56 118 ASN A O 1
ATOM 941 N N . VAL A 1 119 ? -20.041 12.341 35.216 1.00 81.31 119 VAL A N 1
ATOM 942 C CA . VAL A 1 119 ? -20.500 11.509 36.341 1.00 81.31 119 VAL A CA 1
ATOM 943 C C . VAL A 1 119 ? -22.018 11.621 36.517 1.00 81.31 119 VAL A C 1
ATOM 945 O O . VAL A 1 119 ? -22.709 10.602 36.591 1.00 81.31 119 VAL A O 1
ATOM 948 N N . GLN A 1 120 ? -22.558 12.844 36.504 1.00 82.31 120 GLN A N 1
ATOM 949 C CA . GLN A 1 120 ? -24.002 13.082 36.609 1.00 82.31 120 GLN A CA 1
ATOM 950 C C . GLN A 1 120 ? -24.784 12.495 35.427 1.00 82.31 120 GLN A C 1
ATOM 952 O O . GLN A 1 120 ? -25.863 11.930 35.621 1.00 82.31 120 GLN A O 1
ATOM 957 N N . PHE A 1 121 ? -24.242 12.575 34.210 1.00 85.50 121 PHE A N 1
ATOM 958 C CA . PHE A 1 121 ? -24.842 11.961 33.029 1.00 85.50 121 PHE A CA 1
ATOM 959 C C . PHE A 1 121 ? -24.962 10.441 33.195 1.00 85.50 121 PHE A C 1
ATOM 961 O O . PHE A 1 121 ? -26.044 9.878 33.016 1.00 85.50 121 PHE A O 1
ATOM 968 N N . ILE A 1 122 ? -23.886 9.773 33.621 1.00 85.56 122 ILE A N 1
ATOM 969 C CA . ILE A 1 122 ? -23.883 8.322 33.846 1.00 85.56 122 ILE A CA 1
ATOM 970 C C . ILE A 1 122 ? -24.847 7.918 34.970 1.00 85.56 122 ILE A C 1
ATOM 972 O O . ILE A 1 122 ? -25.539 6.902 34.846 1.00 85.56 122 ILE A O 1
ATOM 976 N N . GLU A 1 123 ? -24.937 8.690 36.055 1.00 84.75 123 GLU A N 1
ATOM 977 C CA . GLU A 1 123 ? -25.910 8.436 37.124 1.00 84.75 123 GLU A CA 1
ATOM 978 C C . GLU A 1 123 ? -27.358 8.575 36.647 1.00 84.75 123 GLU A C 1
ATOM 980 O O . GLU A 1 123 ? -28.195 7.721 36.956 1.00 84.75 123 GLU A O 1
ATOM 985 N N . ASN A 1 124 ? -27.658 9.608 35.861 1.00 88.12 124 ASN A N 1
ATOM 986 C CA . ASN A 1 124 ? -28.993 9.820 35.309 1.00 88.12 124 ASN A CA 1
ATOM 987 C C . ASN A 1 124 ? -29.384 8.706 34.330 1.00 88.12 124 ASN A C 1
ATOM 989 O O . ASN A 1 124 ? -30.508 8.207 34.395 1.00 88.12 124 ASN A O 1
ATOM 993 N N . VAL A 1 125 ? -28.449 8.243 33.495 1.00 84.06 125 VAL A N 1
ATOM 994 C CA . VAL A 1 125 ? -28.669 7.091 32.606 1.00 84.06 125 VAL A CA 1
ATOM 995 C C . VAL A 1 125 ? -28.918 5.816 33.416 1.00 84.06 125 VAL A C 1
ATOM 997 O O . VAL A 1 125 ? -29.861 5.081 33.129 1.00 84.06 125 VAL A O 1
ATOM 1000 N N . LYS A 1 126 ? -28.138 5.560 34.476 1.00 82.25 126 LYS A N 1
ATOM 1001 C CA . LYS A 1 126 ? -28.347 4.392 35.351 1.00 82.25 126 LYS A CA 1
ATOM 1002 C C . LYS A 1 126 ? -29.715 4.400 36.036 1.00 82.25 126 LYS A C 1
ATOM 1004 O O . LYS A 1 126 ? -30.297 3.331 36.185 1.00 82.25 126 LYS A O 1
ATOM 1009 N N . LYS A 1 127 ? -30.236 5.570 36.424 1.00 80.19 127 LYS A N 1
ATOM 1010 C CA . LYS A 1 127 ? -31.577 5.706 37.027 1.00 80.19 127 LYS A CA 1
ATOM 1011 C C . LYS A 1 127 ? -32.715 5.421 36.042 1.00 80.19 127 LYS A C 1
ATOM 1013 O O . LYS A 1 127 ? -33.784 5.005 36.474 1.00 80.19 127 LYS A O 1
ATOM 1018 N N . GLN A 1 128 ? -32.499 5.638 34.744 1.00 76.19 128 GLN A N 1
ATOM 1019 C CA . GLN A 1 128 ? -33.502 5.379 33.703 1.00 76.19 128 GLN A CA 1
ATOM 1020 C C . GLN A 1 128 ? -33.515 3.922 33.221 1.00 76.19 128 GLN A C 1
ATOM 1022 O O . GLN A 1 128 ? -34.465 3.497 32.565 1.00 76.19 128 GLN A O 1
ATOM 1027 N N . LEU A 1 129 ? -32.479 3.141 33.533 1.00 77.88 129 LEU A N 1
ATOM 1028 C CA . LEU A 1 129 ? -32.414 1.740 33.138 1.00 77.88 129 LEU A CA 1
ATOM 1029 C C . LEU A 1 129 ? -33.224 0.863 34.107 1.00 77.88 129 LEU A C 1
ATOM 1031 O O . LEU A 1 129 ? -33.097 1.009 35.325 1.00 77.88 129 LEU A O 1
ATOM 1035 N N . PRO A 1 130 ? -34.027 -0.089 33.597 1.00 79.44 130 PRO A N 1
ATOM 1036 C CA . PRO A 1 130 ? -34.751 -1.020 34.449 1.00 79.44 130 PRO A CA 1
ATOM 1037 C C . PRO A 1 130 ? -33.772 -1.862 35.286 1.00 79.44 130 PRO A C 1
ATOM 1039 O O . PRO A 1 130 ? -32.672 -2.186 34.816 1.00 79.44 130 PRO A O 1
ATOM 1042 N N . PRO A 1 131 ? -34.154 -2.251 36.517 1.00 79.12 131 PRO A N 1
ATOM 1043 C CA . PRO A 1 131 ? -33.294 -3.026 37.398 1.00 79.12 131 PRO A CA 1
ATOM 1044 C C . PRO A 1 131 ? -32.841 -4.314 36.710 1.00 79.12 131 PRO A C 1
ATOM 1046 O O . PRO A 1 131 ? -33.638 -5.094 36.181 1.00 79.12 131 PRO A O 1
ATOM 1049 N N . ARG A 1 132 ? -31.524 -4.534 36.701 1.00 75.50 132 ARG A N 1
ATOM 1050 C CA . ARG A 1 132 ? -30.916 -5.698 36.058 1.00 75.50 132 ARG A CA 1
ATOM 1051 C C . ARG A 1 132 ? -31.341 -6.960 36.808 1.00 75.50 132 ARG A C 1
ATOM 1053 O O . ARG A 1 132 ? -30.853 -7.231 37.901 1.00 75.50 132 ARG A O 1
ATOM 1060 N N . MET A 1 133 ? -32.236 -7.736 36.202 1.00 79.50 133 MET A N 1
ATOM 1061 C CA . MET A 1 133 ? -32.724 -8.989 36.777 1.00 79.50 133 MET A CA 1
ATOM 1062 C C . MET A 1 133 ? -31.560 -9.973 36.995 1.00 79.50 133 MET A C 1
ATOM 1064 O O . MET A 1 133 ? -30.758 -10.189 36.074 1.00 79.50 133 MET A O 1
ATOM 1068 N N . PRO A 1 134 ? -31.445 -10.589 38.185 1.00 76.94 134 PRO A N 1
ATOM 1069 C CA . PRO A 1 134 ? -30.429 -11.598 38.438 1.00 76.94 134 PRO A CA 1
ATOM 1070 C C . PRO A 1 134 ? -30.653 -12.791 37.504 1.00 76.94 134 PRO A C 1
ATOM 1072 O O . PRO A 1 134 ? -31.710 -13.421 37.493 1.00 76.94 134 PRO A O 1
ATOM 1075 N N . ARG A 1 135 ? -29.639 -13.114 36.694 1.00 76.44 135 ARG A N 1
ATOM 1076 C CA . ARG A 1 135 ? -29.667 -14.308 35.844 1.00 76.44 135 ARG A CA 1
ATOM 1077 C C . ARG A 1 135 ? -29.568 -15.540 36.737 1.00 76.44 135 ARG A C 1
ATOM 1079 O O . ARG A 1 135 ? -28.503 -15.833 37.280 1.00 76.44 135 ARG A O 1
ATOM 1086 N N . ARG A 1 136 ? -30.676 -16.271 36.877 1.00 76.44 136 ARG A N 1
ATOM 1087 C CA . ARG A 1 136 ? -30.711 -17.567 37.561 1.00 76.44 136 ARG A CA 1
ATOM 1088 C C . ARG A 1 136 ? -29.760 -18.523 36.836 1.00 76.44 136 ARG A C 1
ATOM 1090 O O . ARG A 1 136 ? -30.013 -18.910 35.698 1.00 76.44 136 ARG A O 1
ATOM 1097 N N . ARG A 1 137 ? -28.641 -18.879 37.474 1.00 75.19 137 ARG A N 1
ATOM 1098 C CA . ARG A 1 137 ? -27.725 -19.900 36.949 1.00 75.19 137 ARG A CA 1
ATOM 1099 C C . ARG A 1 137 ? -28.444 -21.246 37.030 1.00 75.19 137 ARG A C 1
ATOM 1101 O O . ARG A 1 137 ? -28.705 -21.739 38.123 1.00 75.19 137 ARG A O 1
ATOM 1108 N N . VAL A 1 138 ? -28.799 -21.815 35.881 1.00 72.12 138 VAL A N 1
ATOM 1109 C CA . VAL A 1 138 ? -29.355 -23.169 35.806 1.00 72.12 138 VAL A CA 1
ATOM 1110 C C . VAL A 1 138 ? -28.196 -24.142 36.000 1.00 72.12 138 VAL A C 1
ATOM 1112 O O . VAL A 1 138 ? -27.260 -24.169 35.202 1.00 72.12 138 VAL A O 1
ATOM 1115 N N . ARG A 1 139 ? -28.219 -24.901 37.098 1.00 76.62 139 ARG A N 1
ATOM 1116 C CA . ARG A 1 139 ? -27.271 -25.993 37.322 1.00 76.62 139 ARG A CA 1
ATOM 1117 C C . ARG A 1 139 ? -27.728 -27.164 36.457 1.00 76.62 139 ARG A C 1
ATOM 1119 O O . ARG A 1 139 ? -28.745 -27.777 36.754 1.00 76.62 139 ARG A O 1
ATOM 1126 N N . ILE A 1 140 ? -27.004 -27.436 35.377 1.00 70.06 140 ILE A N 1
ATOM 1127 C CA . ILE A 1 140 ? -27.193 -28.656 34.589 1.00 70.06 140 ILE A CA 1
ATOM 1128 C C . ILE A 1 140 ? -26.648 -29.803 35.449 1.00 70.06 140 ILE A C 1
ATOM 1130 O O . ILE A 1 140 ? -25.451 -29.834 35.739 1.00 70.06 140 ILE A O 1
ATOM 1134 N N . MET A 1 141 ? -27.528 -30.679 35.936 1.00 64.81 141 MET A N 1
ATOM 1135 C CA . MET A 1 141 ? -27.118 -31.934 36.571 1.00 64.81 141 MET A CA 1
ATOM 1136 C C . MET A 1 141 ? -26.641 -32.891 35.473 1.00 64.81 141 MET A C 1
ATOM 1138 O O . MET A 1 141 ? -27.306 -33.016 34.446 1.00 64.81 141 MET A O 1
ATOM 1142 N N . LYS A 1 142 ? -25.458 -33.478 35.674 1.00 66.00 142 LYS A N 1
ATOM 1143 C CA . LYS A 1 142 ? -24.933 -34.591 34.875 1.00 66.00 142 LYS A CA 1
ATOM 1144 C C . LYS A 1 142 ? -25.478 -35.901 35.414 1.00 66.00 142 LYS A C 1
ATOM 1146 O O . LYS A 1 142 ? -25.625 -35.972 36.655 1.00 66.00 142 LYS A O 1
#

Foldseek 3Di:
DDDDPVRFVVQVVCVVVVNHFQFWDWDADPVRDIDIDGDPHGPDPPPDPVVPPPPDDDDDDDDDDDDDDDDDDDDDDDDPPDPQDPVNVVVVVVVVVCVVVVPPPPPDPDPPDQDPVNVVVVVVVVVPDDPDDDDPPDDDDD